Protein AF-A0A450VVT0-F1 (afdb_monomer_lite)

Radius of gyration: 20.9 Å; chains: 1; bounding box: 41×27×55 Å

Organism: NCBI:txid2126337

Secondary structure (DSSP, 8-state):
-------PPPHHHHHHHHHHHHHHHHHHHHHHHHHHHHHHHH-TT--HHHHHHHHHH-

pLDDT: mean 92.61, std 4.69, range [77.5, 98.5]

Sequence (58 aa):
MPFEPWQCPDGSKLALRTASRRLEALVKQQTQAKNHLHAFLRNRFSPAFVIEDIELTL

Structure (mmCIF, N/CA/C/O backbone):
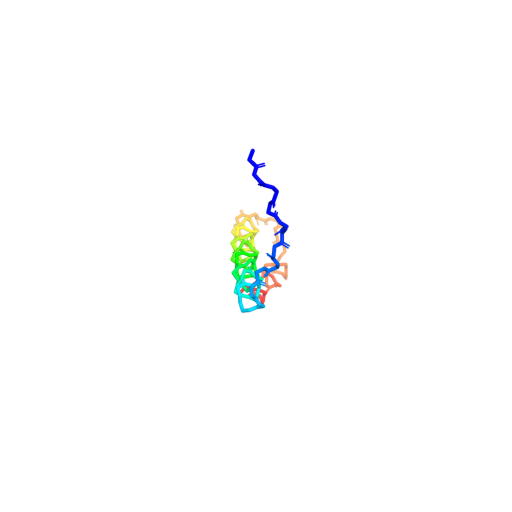data_AF-A0A450VVT0-F1
#
_entry.id   AF-A0A450VVT0-F1
#
loop_
_atom_site.group_PDB
_atom_site.id
_atom_site.type_symbol
_atom_site.label_atom_id
_atom_site.label_alt_id
_atom_site.label_comp_id
_atom_site.label_asym_id
_atom_site.label_entity_id
_atom_site.label_seq_id
_atom_site.pdbx_PDB_ins_code
_atom_site.Cartn_x
_atom_site.Cartn_y
_atom_site.Cartn_z
_atom_site.occupancy
_atom_site.B_iso_or_equiv
_atom_site.auth_seq_id
_atom_site.auth_comp_id
_atom_site.auth_asym_id
_atom_site.auth_atom_id
_atom_site.pdbx_PDB_model_num
ATOM 1 N N . MET A 1 1 ? 19.096 21.106 -35.378 1.00 78.69 1 MET A N 1
ATOM 2 C CA . MET A 1 1 ? 19.548 19.940 -34.588 1.00 78.69 1 MET A CA 1
ATOM 3 C C . MET A 1 1 ? 19.152 18.683 -35.340 1.00 78.69 1 MET A C 1
ATOM 5 O O . MET A 1 1 ? 18.069 18.694 -35.917 1.00 78.69 1 MET A O 1
ATOM 9 N N . PRO A 1 2 ? 20.014 17.660 -35.406 1.00 89.50 2 PRO A N 1
ATOM 10 C CA . PRO A 1 2 ? 19.635 16.376 -35.983 1.00 89.50 2 PRO A CA 1
ATOM 11 C C . PRO A 1 2 ? 18.500 15.750 -35.163 1.00 89.50 2 PRO A C 1
ATOM 13 O O . PRO A 1 2 ? 18.436 15.924 -33.948 1.00 89.50 2 PRO A O 1
ATOM 16 N N . PHE A 1 3 ? 17.583 15.068 -35.844 1.00 91.75 3 PHE A N 1
ATOM 17 C CA . PHE A 1 3 ? 16.536 14.289 -35.194 1.00 91.75 3 PHE A CA 1
ATOM 18 C C . PHE A 1 3 ? 17.148 13.026 -34.585 1.00 91.75 3 PHE A C 1
ATOM 20 O O . PHE A 1 3 ? 17.828 12.276 -35.284 1.00 91.75 3 PHE A O 1
ATOM 27 N N . GLU A 1 4 ? 16.862 12.778 -33.311 1.00 92.44 4 GLU A N 1
ATOM 28 C CA . GLU A 1 4 ? 17.185 11.517 -32.651 1.00 92.44 4 GLU A CA 1
ATOM 29 C C . GLU A 1 4 ? 15.894 10.714 -32.447 1.00 92.44 4 GLU A C 1
ATOM 31 O O . GLU A 1 4 ? 14.982 11.184 -31.757 1.00 92.44 4 GLU A O 1
ATOM 36 N N . PRO A 1 5 ? 15.774 9.518 -33.051 1.00 91.50 5 PRO A N 1
ATOM 37 C CA . PRO A 1 5 ? 14.616 8.670 -32.833 1.00 91.50 5 PRO A CA 1
ATOM 38 C C . PRO A 1 5 ? 14.577 8.206 -31.378 1.00 91.50 5 PRO A C 1
ATOM 40 O O . PRO A 1 5 ? 15.596 7.839 -30.792 1.00 91.50 5 PRO A O 1
ATOM 43 N N . TRP A 1 6 ? 13.376 8.184 -30.805 1.00 92.25 6 TRP A N 1
ATOM 44 C CA . TRP A 1 6 ? 13.181 7.677 -29.455 1.00 92.25 6 TRP A CA 1
ATOM 45 C C . TRP A 1 6 ? 13.624 6.214 -29.358 1.00 92.25 6 TRP A C 1
ATOM 47 O O . TRP A 1 6 ? 13.192 5.370 -30.144 1.00 92.25 6 TRP A O 1
ATOM 57 N N . GLN A 1 7 ? 14.450 5.915 -28.357 1.00 91.81 7 GLN A N 1
ATOM 58 C CA . GLN A 1 7 ? 14.817 4.551 -28.005 1.00 91.81 7 GLN A CA 1
ATOM 59 C C . GLN A 1 7 ? 14.126 4.147 -26.712 1.00 91.81 7 GLN A C 1
ATOM 61 O O . GLN A 1 7 ? 14.178 4.861 -25.706 1.00 91.81 7 GLN A O 1
ATOM 66 N N . CYS A 1 8 ? 13.482 2.982 -26.742 1.00 88.56 8 CYS A N 1
ATOM 67 C CA . CYS A 1 8 ? 12.837 2.439 -25.561 1.00 88.56 8 CYS A CA 1
ATOM 68 C C . CYS A 1 8 ? 13.883 2.190 -24.464 1.00 88.56 8 CYS A C 1
ATOM 70 O O . CYS A 1 8 ? 14.911 1.566 -24.739 1.00 88.56 8 CYS A O 1
ATOM 72 N N . PRO A 1 9 ? 13.645 2.654 -23.224 1.00 89.88 9 PRO A N 1
ATOM 73 C CA . PRO A 1 9 ? 14.494 2.305 -22.099 1.00 89.88 9 PRO A CA 1
ATOM 74 C C . PRO A 1 9 ? 14.548 0.793 -21.897 1.00 89.88 9 PRO A C 1
ATOM 76 O O . PRO A 1 9 ? 13.562 0.093 -22.119 1.00 89.88 9 PRO A O 1
ATOM 79 N N . ASP A 1 10 ? 15.685 0.314 -21.395 1.00 93.75 10 ASP A N 1
ATOM 80 C CA . ASP A 1 10 ? 15.853 -1.093 -21.044 1.00 93.75 10 ASP A CA 1
ATOM 81 C C . ASP A 1 10 ? 14.718 -1.608 -20.136 1.00 93.75 10 ASP A C 1
ATOM 83 O O . ASP A 1 10 ? 14.241 -0.902 -19.237 1.00 93.75 10 ASP A O 1
ATOM 87 N N . GLY A 1 11 ? 14.305 -2.858 -20.355 1.00 95.12 11 GLY A N 1
ATOM 88 C CA . GLY A 1 11 ? 13.166 -3.466 -19.669 1.00 95.12 11 GLY A CA 1
ATOM 89 C C . GLY A 1 11 ? 13.322 -3.470 -18.148 1.00 95.12 11 GLY A C 1
ATOM 90 O O . GLY A 1 11 ? 12.343 -3.261 -17.429 1.00 95.12 11 GLY A O 1
ATOM 91 N N . SER A 1 12 ? 14.555 -3.598 -17.644 1.00 95.06 12 SER A N 1
ATOM 92 C CA . SER A 1 12 ? 14.837 -3.528 -16.206 1.00 95.06 12 SER A CA 1
ATOM 93 C C . SER A 1 12 ? 14.481 -2.161 -15.606 1.00 95.06 12 SER A C 1
ATOM 95 O O . SER A 1 12 ? 13.894 -2.087 -14.525 1.00 95.06 12 SER A O 1
ATOM 97 N N . LYS A 1 13 ? 14.736 -1.066 -16.336 1.00 95.00 13 LYS A N 1
ATOM 98 C CA . LYS A 1 13 ? 14.407 0.304 -15.907 1.00 95.00 13 LYS A CA 1
ATOM 99 C C . LYS A 1 13 ? 12.895 0.510 -15.844 1.00 95.00 13 LYS A C 1
ATOM 101 O O . LYS A 1 13 ? 12.394 1.154 -14.921 1.00 95.00 13 LYS A O 1
ATOM 106 N N . LEU A 1 14 ? 12.160 -0.057 -16.801 1.00 95.56 14 LEU A N 1
ATOM 107 C CA . LEU A 1 14 ? 10.697 -0.032 -16.800 1.00 95.56 14 LEU A CA 1
ATOM 108 C C . LEU A 1 14 ? 10.122 -0.867 -15.648 1.00 95.56 14 LEU A C 1
ATOM 110 O O . LEU A 1 14 ? 9.207 -0.407 -14.964 1.00 95.56 14 LEU A O 1
ATOM 114 N N . ALA A 1 15 ? 10.687 -2.047 -15.383 1.00 96.50 15 ALA A N 1
ATOM 115 C CA . ALA A 1 15 ? 10.275 -2.903 -14.273 1.00 96.50 15 ALA A CA 1
ATOM 116 C C . ALA A 1 15 ? 10.486 -2.214 -12.915 1.00 96.50 15 ALA A C 1
ATOM 118 O O . ALA A 1 15 ? 9.561 -2.173 -12.101 1.00 96.50 15 ALA A O 1
ATOM 119 N N . LEU A 1 16 ? 11.653 -1.592 -12.707 1.00 97.12 16 LEU A N 1
ATOM 120 C CA . LEU A 1 16 ? 11.943 -0.799 -11.509 1.00 97.12 16 LEU A CA 1
ATOM 121 C C . LEU A 1 16 ? 10.937 0.338 -11.332 1.00 97.12 16 LEU A C 1
ATOM 123 O O . LEU A 1 16 ? 10.360 0.488 -10.259 1.00 97.12 16 LEU A O 1
ATOM 127 N N . ARG A 1 17 ? 10.656 1.098 -12.397 1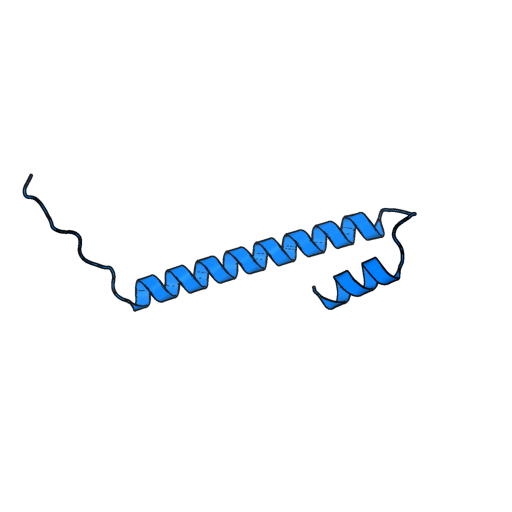.00 96.44 17 ARG A N 1
ATOM 128 C CA . ARG A 1 17 ? 9.666 2.182 -12.349 1.00 96.44 17 ARG A CA 1
ATOM 129 C C . ARG A 1 17 ? 8.282 1.674 -11.939 1.00 96.44 17 ARG A C 1
ATOM 131 O O . ARG A 1 17 ? 7.607 2.323 -11.138 1.00 96.44 17 ARG A O 1
ATOM 138 N N . THR A 1 18 ? 7.852 0.537 -12.478 1.00 97.62 18 THR A N 1
ATOM 139 C CA . THR A 1 18 ? 6.564 -0.078 -12.129 1.00 97.62 18 THR A CA 1
ATOM 140 C C . THR A 1 18 ? 6.537 -0.526 -10.670 1.00 97.62 18 THR A C 1
ATOM 142 O O . THR A 1 18 ? 5.571 -0.233 -9.964 1.00 97.62 18 THR A O 1
ATOM 145 N N . ALA A 1 19 ? 7.606 -1.166 -10.190 1.00 98.06 19 ALA A N 1
ATOM 146 C CA . ALA A 1 19 ? 7.731 -1.589 -8.799 1.00 98.06 19 ALA A CA 1
ATOM 147 C C . ALA A 1 19 ? 7.697 -0.393 -7.833 1.00 98.06 19 ALA A C 1
ATOM 149 O O . ALA A 1 19 ? 6.912 -0.397 -6.885 1.00 98.06 19 ALA A O 1
ATOM 150 N N . SER A 1 20 ? 8.458 0.670 -8.114 1.00 98.19 20 SER A N 1
ATOM 151 C CA . SER A 1 20 ? 8.454 1.899 -7.310 1.00 98.19 20 SER A CA 1
ATOM 152 C C . SER A 1 20 ? 7.070 2.541 -7.240 1.00 98.19 20 SER A C 1
ATOM 154 O O . SER A 1 20 ? 6.615 2.902 -6.158 1.00 98.19 20 SER A O 1
ATOM 156 N N . ARG A 1 21 ? 6.358 2.634 -8.371 1.00 98.12 21 ARG A N 1
ATOM 157 C CA . ARG A 1 21 ? 4.989 3.177 -8.399 1.00 98.12 21 ARG A CA 1
ATOM 158 C C . ARG A 1 21 ? 4.009 2.325 -7.604 1.00 98.12 21 ARG A C 1
ATOM 160 O O . ARG A 1 21 ? 3.136 2.868 -6.933 1.00 98.12 21 ARG A O 1
ATOM 167 N N . ARG A 1 22 ? 4.150 0.999 -7.666 1.00 98.25 22 ARG A N 1
ATOM 168 C CA . ARG A 1 22 ? 3.322 0.085 -6.876 1.00 98.25 22 ARG A CA 1
ATOM 169 C C . ARG A 1 22 ? 3.578 0.262 -5.383 1.00 98.25 22 ARG A C 1
ATOM 171 O O . ARG A 1 22 ? 2.619 0.336 -4.626 1.00 98.25 22 ARG A O 1
ATOM 178 N N . LEU A 1 23 ? 4.839 0.380 -4.970 1.00 98.38 23 LEU A N 1
ATOM 179 C CA . LEU A 1 23 ? 5.191 0.662 -3.577 1.00 98.38 23 LEU A CA 1
ATOM 180 C C . LEU A 1 23 ? 4.601 1.994 -3.107 1.00 98.38 23 LEU A C 1
ATOM 182 O O . LEU A 1 23 ? 3.970 2.040 -2.057 1.00 98.38 23 LEU A O 1
ATOM 186 N N . GLU A 1 24 ? 4.732 3.057 -3.901 1.00 98.50 24 GLU A N 1
ATOM 187 C CA . GLU A 1 24 ? 4.157 4.363 -3.568 1.00 98.50 24 GLU A CA 1
ATOM 188 C C . GLU A 1 24 ? 2.628 4.295 -3.406 1.00 98.50 24 GLU A C 1
ATOM 190 O O . GLU A 1 24 ? 2.076 4.856 -2.458 1.00 98.50 24 GLU A O 1
ATOM 195 N N . ALA A 1 25 ? 1.939 3.582 -4.302 1.00 98.06 25 ALA A N 1
ATOM 196 C CA . ALA A 1 25 ? 0.494 3.384 -4.215 1.00 98.06 25 ALA A CA 1
ATOM 197 C C . ALA A 1 25 ? 0.093 2.623 -2.940 1.00 98.06 25 ALA A C 1
ATOM 199 O O . ALA A 1 25 ? -0.835 3.047 -2.252 1.00 98.06 25 ALA A O 1
ATOM 200 N N . LEU A 1 26 ? 0.819 1.555 -2.593 1.00 96.88 26 LEU A N 1
ATOM 201 C CA . LEU A 1 26 ? 0.573 0.775 -1.375 1.00 96.88 26 LEU A CA 1
ATOM 202 C C . LEU A 1 26 ? 0.796 1.607 -0.108 1.00 96.88 26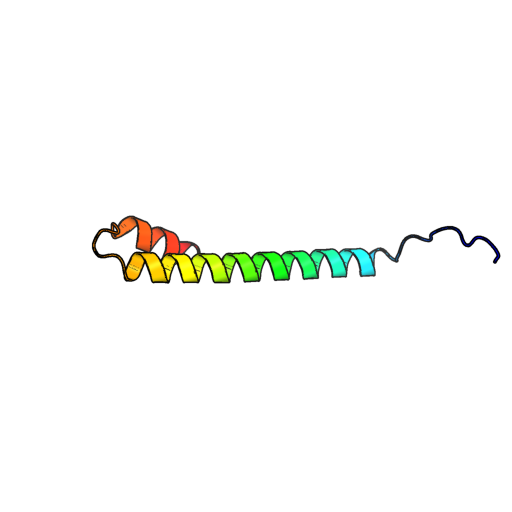 LEU A C 1
ATOM 204 O O . LEU A 1 26 ? -0.014 1.549 0.813 1.00 96.88 26 LEU A O 1
ATOM 208 N N . VAL A 1 27 ? 1.846 2.430 -0.074 1.00 97.19 27 VAL A N 1
ATOM 209 C CA . VAL A 1 27 ? 2.100 3.339 1.055 1.00 97.19 27 VAL A CA 1
ATOM 210 C C . VAL A 1 27 ? 0.950 4.334 1.211 1.00 97.19 27 VAL A C 1
ATOM 212 O O . VAL A 1 27 ? 0.437 4.500 2.315 1.00 97.19 27 VAL A O 1
ATOM 215 N N . LYS A 1 28 ? 0.486 4.946 0.113 1.00 97.56 28 LYS A N 1
ATOM 216 C CA . LYS A 1 28 ? -0.660 5.870 0.148 1.00 97.56 28 LYS A CA 1
ATOM 217 C C . LYS A 1 28 ? -1.931 5.188 0.650 1.00 97.56 28 LYS A C 1
ATOM 219 O O . LYS A 1 28 ? -2.623 5.760 1.490 1.00 97.56 28 LYS A O 1
ATOM 224 N N . GLN A 1 29 ? -2.213 3.973 0.178 1.00 95.50 29 GLN A N 1
ATOM 225 C CA . GLN A 1 29 ? -3.362 3.185 0.631 1.00 95.50 29 GLN A CA 1
ATOM 226 C C . GLN A 1 29 ? -3.273 2.865 2.127 1.00 95.50 29 GLN A C 1
ATOM 228 O O . GLN A 1 29 ? -4.244 3.086 2.849 1.00 95.50 29 GLN A O 1
ATOM 233 N N . GLN A 1 30 ? -2.105 2.440 2.618 1.00 95.25 30 GLN A N 1
ATOM 234 C CA . GLN A 1 30 ? -1.909 2.174 4.043 1.00 95.25 30 GLN A CA 1
ATOM 235 C C . GLN A 1 30 ? -2.110 3.443 4.885 1.00 95.25 30 GLN A C 1
ATOM 237 O O . GLN A 1 30 ? -2.795 3.409 5.907 1.00 95.25 30 GLN A O 1
ATOM 242 N N . THR A 1 31 ? -1.542 4.580 4.469 1.00 96.12 31 THR A N 1
ATOM 243 C CA . THR A 1 31 ? -1.740 5.857 5.169 1.00 96.12 31 THR A CA 1
ATOM 244 C C . THR A 1 31 ? -3.215 6.253 5.202 1.00 96.12 31 THR A C 1
ATOM 246 O O . THR A 1 31 ? -3.719 6.653 6.251 1.00 96.12 31 THR A O 1
ATOM 249 N N . GLN A 1 32 ? -3.928 6.111 4.082 1.00 95.12 32 GLN A N 1
ATOM 250 C CA . GLN A 1 32 ? -5.356 6.407 4.013 1.00 95.12 32 GLN A CA 1
ATOM 251 C C . GLN A 1 32 ? -6.167 5.516 4.962 1.00 95.12 32 GLN A C 1
ATOM 253 O O . GLN A 1 32 ? -6.988 6.032 5.719 1.00 95.12 32 GLN A O 1
ATOM 258 N N . ALA A 1 33 ? -5.910 4.208 4.970 1.00 93.19 33 ALA A N 1
ATOM 259 C CA . ALA A 1 33 ? -6.605 3.268 5.843 1.00 93.19 33 ALA A CA 1
ATOM 260 C C . ALA A 1 33 ? -6.363 3.579 7.334 1.00 93.19 33 ALA A C 1
ATOM 262 O O . ALA A 1 33 ? -7.315 3.614 8.113 1.00 93.19 33 ALA A O 1
ATOM 263 N N . 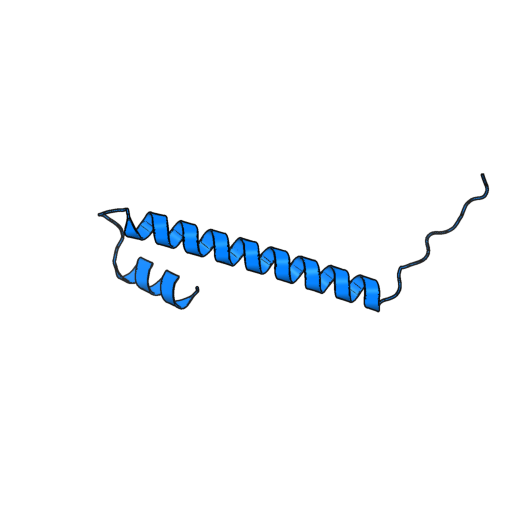LYS A 1 34 ? -5.130 3.939 7.729 1.00 95.00 34 LYS A N 1
ATOM 264 C CA . LYS A 1 34 ? -4.824 4.369 9.109 1.00 95.00 34 LYS A CA 1
ATOM 265 C C . LYS A 1 34 ? -5.561 5.653 9.490 1.00 95.00 34 LYS A C 1
ATOM 267 O O . LYS A 1 34 ? -6.072 5.765 10.602 1.00 95.00 34 LYS A O 1
ATOM 272 N N . ASN A 1 35 ? -5.652 6.610 8.567 1.00 94.75 35 ASN A N 1
ATOM 273 C CA . ASN A 1 35 ? -6.394 7.850 8.792 1.00 94.75 35 ASN A CA 1
ATOM 274 C C . ASN A 1 35 ? -7.900 7.593 8.939 1.00 94.75 35 ASN A C 1
ATOM 276 O O . ASN A 1 35 ? -8.541 8.197 9.799 1.00 94.75 35 ASN A O 1
ATOM 280 N N . HIS A 1 36 ? -8.460 6.685 8.135 1.00 92.12 36 HIS A N 1
ATOM 281 C CA . HIS A 1 36 ? -9.851 6.264 8.272 1.00 92.12 36 HIS A CA 1
ATOM 282 C C . HIS A 1 36 ? -10.089 5.598 9.629 1.00 92.12 36 HIS A C 1
ATOM 284 O O . HIS A 1 36 ? -10.999 6.018 10.340 1.00 92.12 36 HIS A O 1
ATOM 290 N N . LEU A 1 37 ? -9.241 4.643 10.033 1.00 94.44 37 LEU A N 1
ATOM 291 C CA . LEU A 1 37 ? -9.327 4.007 11.350 1.00 94.44 37 LEU A CA 1
ATOM 292 C C . LEU A 1 37 ? -9.308 5.054 12.472 1.00 94.44 37 LEU A C 1
ATOM 294 O O . LEU A 1 37 ? -10.174 5.051 13.344 1.00 94.44 37 LEU A O 1
ATOM 298 N N . HIS A 1 38 ? -8.375 6.008 12.408 1.00 93.88 38 HIS A N 1
ATOM 299 C CA . HIS A 1 38 ? -8.297 7.100 13.376 1.00 93.88 38 HIS A CA 1
ATOM 300 C C . HIS A 1 38 ? -9.598 7.915 13.457 1.00 93.88 38 HIS A C 1
ATOM 302 O O . HIS A 1 38 ? -10.050 8.252 14.553 1.00 93.88 38 HIS A O 1
ATOM 308 N N . ALA A 1 39 ? -10.213 8.226 12.313 1.00 92.88 39 ALA A N 1
ATOM 309 C CA . ALA A 1 39 ? -11.479 8.949 12.266 1.00 92.88 39 ALA A CA 1
ATOM 310 C C . ALA A 1 39 ? -12.637 8.124 12.854 1.00 92.88 39 ALA A C 1
ATOM 312 O O . ALA A 1 39 ? -13.411 8.653 13.655 1.00 92.88 39 ALA A O 1
ATOM 313 N N . PHE A 1 40 ? -12.730 6.833 12.517 1.00 92.69 40 PHE A N 1
ATOM 314 C CA . PHE A 1 40 ? -13.776 5.948 13.034 1.00 92.69 40 PHE A CA 1
ATOM 315 C C . PHE A 1 40 ? -13.670 5.748 14.545 1.00 92.69 40 PHE A C 1
ATOM 317 O O . PHE A 1 40 ? -14.688 5.868 15.225 1.00 92.69 40 PHE A O 1
ATOM 324 N N . LEU A 1 41 ? -12.459 5.554 15.076 1.00 92.44 41 LEU A N 1
ATOM 325 C CA . LEU A 1 41 ? -12.207 5.429 16.517 1.00 92.44 41 LEU A CA 1
ATOM 326 C C . LEU A 1 41 ? -12.586 6.693 17.303 1.00 92.44 41 LEU A C 1
ATOM 328 O O . LEU A 1 41 ? -12.966 6.612 18.470 1.00 92.44 41 LEU A O 1
ATOM 332 N N . ARG A 1 42 ? -12.489 7.878 16.686 1.00 92.19 42 ARG A N 1
ATOM 333 C CA . ARG A 1 42 ? -12.881 9.149 17.320 1.00 92.19 42 ARG A CA 1
ATOM 334 C C . ARG A 1 42 ? -14.372 9.455 17.221 1.00 92.19 42 ARG A C 1
ATOM 336 O O . ARG A 1 42 ? -14.858 10.326 17.944 1.00 92.19 42 ARG A O 1
ATOM 343 N N . ASN A 1 43 ? -15.101 8.766 16.350 1.00 90.00 43 ASN A N 1
ATOM 344 C CA . ASN A 1 43 ? -16.532 8.958 16.180 1.00 90.00 43 ASN A CA 1
ATOM 345 C C . ASN A 1 43 ? -17.319 8.026 17.116 1.00 90.00 43 ASN A C 1
ATOM 347 O O . ASN A 1 43 ? -17.226 6.806 17.030 1.00 90.00 43 ASN A O 1
ATOM 351 N N . ARG A 1 44 ? -18.158 8.613 17.980 1.00 82.94 44 ARG A N 1
ATOM 352 C CA . ARG A 1 44 ? -18.978 7.881 18.964 1.00 82.94 44 ARG A CA 1
ATOM 353 C C . ARG A 1 44 ? -20.074 7.005 18.349 1.00 82.94 44 ARG A C 1
ATOM 355 O O . ARG A 1 44 ? -20.635 6.180 19.058 1.00 82.94 44 ARG A O 1
ATOM 362 N N . PHE A 1 45 ? -20.398 7.203 17.073 1.00 89.75 45 PHE A N 1
ATOM 363 C CA . PHE A 1 45 ? -21.464 6.475 16.378 1.00 89.75 45 PHE A CA 1
ATOM 364 C C . PHE A 1 45 ? -20.942 5.394 15.428 1.00 89.75 45 PHE A C 1
ATOM 366 O O . PHE A 1 45 ? -21.739 4.753 14.747 1.00 89.75 45 PHE A O 1
ATOM 373 N N . SER A 1 46 ? -19.624 5.198 15.350 1.00 88.00 46 SER A N 1
ATOM 374 C CA . SER A 1 46 ? -19.040 4.143 14.523 1.00 88.00 46 SER A CA 1
ATOM 375 C C . SER A 1 46 ? -19.358 2.769 15.119 1.00 88.00 46 SER A C 1
ATOM 377 O O . SER A 1 46 ? -19.010 2.524 16.276 1.00 88.00 46 SER A O 1
ATOM 379 N N . PRO A 1 47 ? -19.985 1.852 14.364 1.00 91.81 47 PRO A N 1
ATOM 380 C CA . PRO A 1 47 ? -20.182 0.483 14.823 1.00 91.81 47 PRO A CA 1
ATOM 381 C C . PRO A 1 47 ? -18.844 -0.248 14.993 1.00 91.81 47 PRO A C 1
ATOM 383 O O . PRO A 1 47 ? -17.956 -0.114 14.151 1.00 91.81 47 PRO A O 1
ATOM 386 N N . ALA A 1 48 ? -18.727 -1.071 16.038 1.00 90.38 48 ALA A N 1
ATOM 387 C CA . ALA A 1 48 ? -17.498 -1.812 16.344 1.00 90.38 48 ALA A CA 1
ATOM 388 C C . ALA A 1 48 ? -17.042 -2.724 15.189 1.00 90.38 48 ALA A C 1
ATOM 390 O O . ALA A 1 48 ? -15.871 -2.710 14.830 1.00 90.38 48 ALA A O 1
ATOM 391 N N . PHE A 1 49 ? -17.977 -3.413 14.5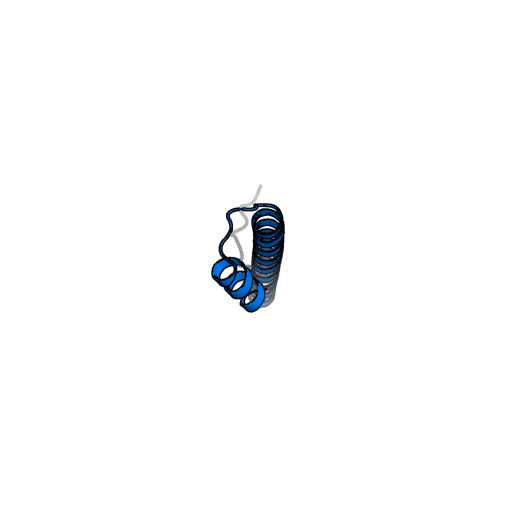25 1.00 90.94 49 PHE A N 1
ATOM 392 C CA . PHE A 1 49 ? -17.650 -4.323 13.419 1.00 90.94 49 PHE A CA 1
ATOM 393 C C . PHE A 1 49 ? -16.992 -3.621 12.215 1.00 90.94 49 PHE A C 1
ATOM 395 O O . PHE A 1 49 ? -16.237 -4.243 11.479 1.00 90.94 49 PHE A O 1
ATOM 402 N N . VAL A 1 50 ? -17.263 -2.324 12.003 1.00 88.94 50 VAL A N 1
ATOM 403 C CA . VAL A 1 50 ? -16.625 -1.540 10.928 1.00 88.94 50 VAL A CA 1
ATOM 404 C C . VAL A 1 50 ? -15.174 -1.223 11.287 1.00 88.94 50 VAL A C 1
ATOM 406 O O . VAL A 1 50 ? -14.309 -1.219 10.419 1.00 88.94 50 VAL A O 1
ATOM 409 N N . ILE A 1 51 ? -14.900 -0.953 12.564 1.00 91.44 51 ILE A N 1
ATOM 410 C CA . ILE A 1 51 ? -13.544 -0.704 13.064 1.00 91.44 51 ILE A CA 1
ATOM 411 C C . ILE A 1 51 ? -12.714 -1.990 12.958 1.00 91.44 51 ILE A C 1
ATOM 413 O O . ILE A 1 51 ? -11.611 -1.948 12.421 1.00 91.44 51 ILE A O 1
ATOM 417 N N . GLU A 1 52 ? -13.278 -3.123 13.385 1.00 91.38 52 GLU A N 1
ATOM 418 C CA . GLU A 1 52 ? -12.639 -4.445 13.310 1.00 91.38 52 GLU A CA 1
ATOM 419 C C . GLU A 1 52 ? -12.282 -4.841 11.866 1.00 91.38 52 GLU A C 1
ATOM 421 O O . GLU A 1 52 ? -11.177 -5.315 11.610 1.00 91.38 52 GLU A O 1
ATOM 426 N N . ASP A 1 53 ? -13.171 -4.591 10.899 1.00 89.75 53 ASP A N 1
ATOM 427 C CA . ASP A 1 53 ? -12.915 -4.870 9.476 1.00 89.75 53 ASP A CA 1
ATOM 428 C C . ASP A 1 53 ? -11.739 -4.047 8.913 1.00 89.75 53 ASP A C 1
ATOM 430 O O . ASP A 1 53 ? -10.883 -4.552 8.178 1.00 89.75 53 ASP A O 1
ATOM 434 N N . ILE A 1 54 ? -11.640 -2.776 9.315 1.00 87.38 54 ILE A N 1
ATOM 435 C CA . ILE A 1 54 ? -10.529 -1.907 8.912 1.00 87.38 54 ILE A CA 1
ATOM 436 C C . ILE A 1 54 ? -9.212 -2.387 9.534 1.00 87.38 54 ILE A C 1
ATOM 438 O O . ILE A 1 54 ? -8.182 -2.369 8.857 1.00 87.38 54 ILE A O 1
ATOM 442 N N . GLU A 1 55 ? -9.229 -2.832 10.792 1.00 89.75 55 GLU A N 1
ATOM 443 C CA . GLU A 1 55 ? -8.045 -3.368 11.475 1.00 89.75 55 GLU A CA 1
ATOM 444 C C . GLU A 1 55 ? -7.525 -4.664 10.836 1.00 89.75 55 GLU A C 1
ATOM 446 O O . GLU A 1 55 ? -6.314 -4.861 10.791 1.00 89.75 55 GLU A O 1
ATOM 451 N N . LEU A 1 56 ? -8.397 -5.506 10.270 1.00 88.75 56 LEU A N 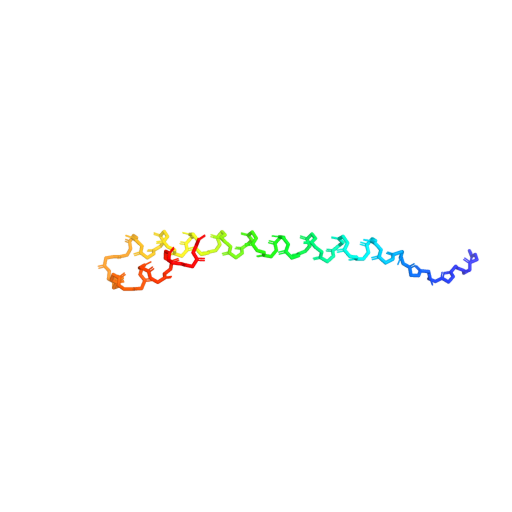1
ATOM 452 C CA . LEU A 1 56 ? -7.995 -6.717 9.534 1.00 88.75 56 LEU A CA 1
ATOM 453 C C . LEU A 1 56 ? -7.287 -6.423 8.202 1.00 88.75 56 LEU A C 1
ATOM 455 O O . LEU A 1 56 ? -6.593 -7.288 7.664 1.00 88.75 56 LEU A O 1
ATOM 459 N N . THR A 1 57 ? -7.485 -5.225 7.653 1.00 79.62 57 THR A N 1
ATOM 460 C CA . THR A 1 57 ? -6.995 -4.833 6.322 1.00 79.62 57 THR A CA 1
ATOM 461 C C . THR A 1 57 ? -5.704 -3.997 6.388 1.00 79.62 57 THR A C 1
ATOM 463 O O . THR A 1 57 ? -5.080 -3.736 5.354 1.00 79.62 57 THR A O 1
ATOM 466 N N . LEU A 1 58 ? -5.301 -3.562 7.587 1.00 77.50 58 LEU A N 1
ATOM 467 C CA . LEU A 1 58 ? -4.129 -2.716 7.850 1.00 77.50 58 LEU A CA 1
ATOM 468 C C . LEU A 1 58 ? -2.853 -3.505 8.158 1.00 77.50 58 LEU A C 1
ATOM 470 O O . LEU A 1 58 ? -1.781 -3.019 7.714 1.00 77.50 58 LEU A O 1
#

Foldseek 3Di:
DDDDDDDDPDPVVVVVVVVVVVVVVVVVVVVVLVVVLVVLVPDPPRDPVVNVVSVVVD